Protein AF-A0A5C6XH23-F1 (afdb_monomer)

Radius of gyration: 12.82 Å; Cα contacts (8 Å, |Δi|>4): 57; chains: 1; bounding box: 32×23×33 Å

Structure (mmCIF, N/CA/C/O backbone):
data_AF-A0A5C6XH23-F1
#
_entry.id   AF-A0A5C6XH23-F1
#
loop_
_atom_site.group_PDB
_atom_site.id
_atom_site.type_symbol
_atom_site.label_atom_id
_atom_site.label_alt_id
_atom_site.label_comp_id
_atom_site.label_asym_id
_atom_site.label_entity_id
_atom_site.label_seq_id
_atom_site.pdbx_PDB_ins_code
_atom_site.Cartn_x
_atom_site.Cartn_y
_atom_site.Cartn_z
_atom_site.occupancy
_atom_site.B_iso_or_equiv
_atom_site.auth_seq_id
_atom_site.auth_comp_id
_atom_site.auth_asym_id
_atom_site.auth_atom_id
_atom_site.pdbx_PDB_model_num
ATOM 1 N N . MET A 1 1 ? -16.479 14.860 10.469 1.00 44.50 1 MET A N 1
ATOM 2 C CA . MET A 1 1 ? -16.708 13.612 9.712 1.00 44.50 1 MET A CA 1
ATOM 3 C C . MET A 1 1 ? -15.428 12.808 9.850 1.00 44.50 1 MET A C 1
ATOM 5 O O . MET A 1 1 ? -14.430 13.226 9.281 1.00 44.50 1 MET A O 1
ATOM 9 N N . VAL A 1 2 ? -15.395 11.778 10.698 1.00 51.03 2 VAL A N 1
ATOM 10 C CA . VAL A 1 2 ? -14.182 10.958 10.859 1.00 51.03 2 VAL A CA 1
ATOM 11 C C . VAL A 1 2 ? -14.068 10.111 9.596 1.00 51.03 2 VAL A C 1
ATOM 13 O O . VAL A 1 2 ? -14.856 9.191 9.384 1.00 51.03 2 VAL A O 1
ATOM 16 N N . VAL A 1 3 ? -13.182 10.505 8.684 1.00 59.38 3 VAL A N 1
ATOM 17 C CA . VAL A 1 3 ? -12.869 9.696 7.505 1.00 59.38 3 VAL A CA 1
ATOM 18 C C . VAL A 1 3 ? -12.160 8.456 8.029 1.00 59.38 3 VAL A C 1
ATOM 20 O O . VAL A 1 3 ? -11.134 8.585 8.674 1.00 59.38 3 VAL A O 1
ATOM 23 N N . ASN A 1 4 ? -12.709 7.266 7.790 1.00 78.06 4 ASN A N 1
ATOM 24 C CA . ASN A 1 4 ? -12.049 6.022 8.177 1.00 78.06 4 ASN A CA 1
ATOM 25 C C . ASN A 1 4 ? -10.854 5.800 7.237 1.00 78.06 4 ASN A C 1
ATOM 27 O O . ASN A 1 4 ? -11.029 5.374 6.089 1.00 78.06 4 ASN A O 1
ATOM 31 N N . ILE A 1 5 ? -9.652 6.163 7.686 1.00 80.06 5 ILE A N 1
ATOM 32 C CA . ILE A 1 5 ? -8.460 6.215 6.832 1.00 80.06 5 ILE A CA 1
ATOM 33 C C . ILE A 1 5 ? -8.051 4.810 6.421 1.00 80.06 5 ILE A C 1
ATOM 35 O O . ILE A 1 5 ? -7.701 4.593 5.262 1.00 80.06 5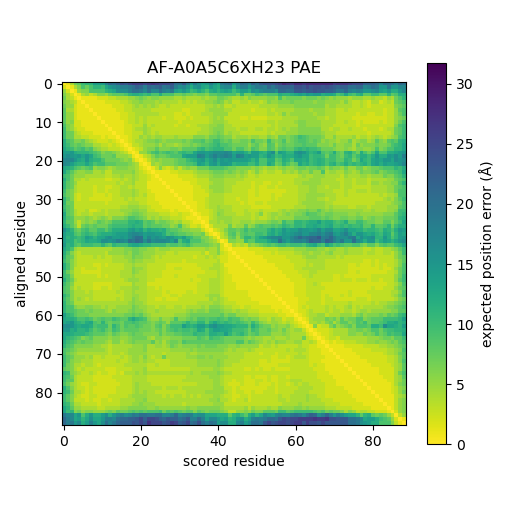 ILE A O 1
ATOM 39 N N . ARG A 1 6 ? -8.212 3.833 7.317 1.00 79.69 6 ARG A N 1
ATOM 40 C CA . ARG A 1 6 ? -8.037 2.414 6.994 1.00 79.69 6 ARG A CA 1
ATOM 41 C C . ARG A 1 6 ? -8.934 1.972 5.836 1.00 79.69 6 ARG A C 1
ATOM 43 O O . ARG A 1 6 ? -8.448 1.357 4.890 1.00 79.69 6 ARG A O 1
ATOM 50 N N . ALA A 1 7 ? -10.226 2.302 5.864 1.00 83.44 7 ALA A N 1
ATOM 51 C CA . ALA A 1 7 ? -11.142 1.965 4.770 1.00 83.44 7 ALA A CA 1
ATOM 52 C C . ALA A 1 7 ? -10.726 2.638 3.451 1.00 83.44 7 ALA A C 1
ATOM 54 O O . ALA A 1 7 ? -10.823 2.029 2.385 1.00 83.44 7 ALA A O 1
ATOM 55 N N . ARG A 1 8 ? -10.212 3.869 3.527 1.00 85.88 8 ARG A N 1
ATOM 56 C CA . ARG A 1 8 ? -9.713 4.623 2.371 1.00 85.88 8 ARG A CA 1
ATOM 57 C C . ARG A 1 8 ? -8.429 4.019 1.794 1.00 85.88 8 ARG A C 1
ATOM 59 O O . ARG A 1 8 ? -8.327 3.885 0.579 1.00 85.88 8 ARG A O 1
ATOM 66 N N . ALA A 1 9 ? -7.507 3.582 2.649 1.00 85.25 9 ALA A N 1
ATOM 67 C CA . ALA A 1 9 ? -6.308 2.850 2.255 1.00 85.25 9 ALA A CA 1
ATOM 68 C C . ALA A 1 9 ? -6.666 1.532 1.554 1.00 85.25 9 ALA A C 1
ATOM 70 O O . ALA A 1 9 ? -6.202 1.274 0.449 1.00 85.25 9 ALA A O 1
ATOM 71 N N . ILE A 1 10 ? -7.568 0.737 2.140 1.00 87.12 10 ILE A N 1
ATOM 72 C CA . ILE A 1 10 ? -8.051 -0.512 1.531 1.00 87.12 10 ILE A CA 1
ATOM 73 C C . ILE A 1 10 ? -8.702 -0.248 0.166 1.00 87.12 10 ILE A C 1
ATOM 75 O O . ILE A 1 10 ? -8.494 -1.024 -0.764 1.00 87.12 10 ILE A O 1
ATOM 79 N N . ALA A 1 11 ? -9.480 0.830 0.030 1.00 86.81 11 ALA A N 1
ATOM 80 C CA . ALA A 1 11 ? -10.106 1.195 -1.238 1.00 86.81 11 ALA A CA 1
ATOM 81 C C . ALA A 1 11 ? -9.065 1.512 -2.323 1.00 86.81 11 ALA A C 1
ATOM 83 O O . ALA A 1 11 ? -9.167 0.957 -3.414 1.00 86.81 11 ALA A O 1
ATOM 84 N N . ILE A 1 12 ? -8.044 2.317 -2.003 1.00 86.69 12 ILE A N 1
ATOM 85 C CA . ILE A 1 12 ? -6.938 2.637 -2.921 1.00 86.69 12 ILE A CA 1
ATOM 86 C C . ILE A 1 12 ? -6.214 1.359 -3.359 1.00 86.69 12 ILE A C 1
ATOM 88 O O . ILE A 1 12 ? -6.064 1.117 -4.550 1.00 86.69 12 ILE A O 1
ATOM 92 N N . LEU A 1 13 ? -5.835 0.492 -2.416 1.00 84.88 13 LEU A N 1
ATOM 93 C CA . LEU A 1 13 ? -5.112 -0.744 -2.737 1.00 84.88 13 LEU A CA 1
ATOM 94 C C . LEU A 1 13 ? -5.941 -1.710 -3.602 1.00 84.88 13 LEU A C 1
ATOM 96 O O . LEU A 1 13 ? -5.400 -2.351 -4.499 1.00 84.88 13 LEU A O 1
ATOM 100 N N . ARG A 1 14 ? -7.257 -1.807 -3.364 1.00 84.44 14 ARG A N 1
ATOM 101 C CA . ARG A 1 14 ? 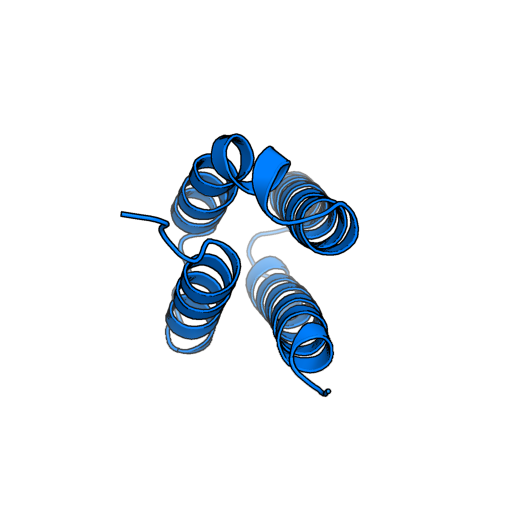-8.168 -2.644 -4.169 1.00 84.44 14 ARG A CA 1
ATOM 102 C C . ARG A 1 14 ? -8.408 -2.105 -5.567 1.00 84.44 14 ARG A C 1
ATOM 104 O O . ARG A 1 14 ? -8.634 -2.889 -6.482 1.00 84.44 14 ARG A O 1
ATOM 111 N N . GLU A 1 15 ? -8.462 -0.787 -5.710 1.00 82.81 15 GLU A N 1
ATOM 112 C CA . GLU A 1 15 ? -8.595 -0.136 -7.010 1.00 82.81 15 GLU A CA 1
ATOM 113 C C . GLU A 1 15 ? -7.388 -0.495 -7.872 1.00 82.81 15 GLU A C 1
ATOM 115 O O . GLU A 1 15 ? -7.545 -1.015 -8.969 1.00 82.81 15 GLU A O 1
ATOM 120 N N . VAL A 1 16 ? -6.198 -0.376 -7.296 1.00 76.56 16 VAL A N 1
ATOM 121 C CA . VAL A 1 16 ? -4.934 -0.686 -7.957 1.00 76.56 16 VAL A CA 1
ATOM 122 C C . VAL A 1 16 ? -4.784 -2.167 -8.304 1.00 76.56 16 VAL A C 1
ATOM 124 O O . VAL A 1 16 ? -4.317 -2.489 -9.387 1.00 76.56 16 VAL A O 1
ATOM 127 N N . GLU A 1 17 ? -5.219 -3.092 -7.441 1.00 73.12 17 GLU A N 1
ATOM 128 C CA . GLU A 1 17 ? -5.169 -4.530 -7.754 1.00 73.12 17 GLU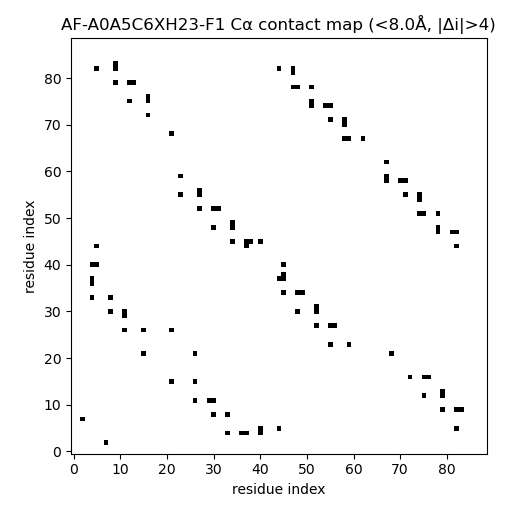 A CA 1
ATOM 129 C C . GLU A 1 17 ? -6.037 -4.913 -8.973 1.00 73.12 17 GLU A C 1
ATOM 131 O O . GLU A 1 17 ? -5.801 -5.944 -9.603 1.00 73.12 17 GLU A O 1
ATOM 136 N N . ARG A 1 18 ? -7.050 -4.103 -9.308 1.00 73.50 18 ARG A N 1
ATOM 137 C CA . ARG A 1 18 ? -7.983 -4.366 -10.415 1.00 73.50 18 ARG A CA 1
ATOM 138 C C . ARG A 1 18 ? -7.517 -3.833 -11.766 1.00 73.50 18 ARG A C 1
ATOM 140 O O . ARG A 1 18 ? -8.087 -4.249 -12.773 1.00 73.50 18 ARG A O 1
ATOM 147 N N . PHE A 1 19 ? -6.551 -2.921 -11.796 1.00 65.94 19 PHE A N 1
ATOM 148 C CA . PHE A 1 19 ? -6.038 -2.350 -13.037 1.00 65.94 19 PHE A CA 1
ATOM 149 C C . PHE A 1 19 ? -4.716 -3.024 -13.414 1.00 65.94 19 PHE A C 1
ATOM 151 O O . PHE A 1 19 ? -3.808 -3.131 -12.597 1.00 65.94 19 PHE A O 1
ATOM 158 N N . ASP A 1 20 ? -4.615 -3.493 -14.660 1.00 63.44 20 ASP A N 1
ATOM 159 C CA . ASP A 1 20 ? -3.376 -4.082 -15.189 1.00 63.44 20 ASP A CA 1
ATOM 160 C C . ASP A 1 20 ? -2.285 -3.026 -15.442 1.00 63.44 20 ASP A C 1
ATOM 162 O O . ASP A 1 20 ? -1.100 -3.358 -15.415 1.00 63.44 20 ASP A O 1
ATOM 166 N N . ASP A 1 21 ? -2.689 -1.766 -15.631 1.00 66.19 21 ASP A N 1
ATOM 167 C CA . ASP A 1 21 ? -1.816 -0.600 -15.775 1.00 66.19 21 ASP A CA 1
ATOM 168 C C . ASP A 1 21 ? -1.919 0.247 -14.504 1.00 66.19 21 ASP A C 1
ATOM 170 O O . ASP A 1 21 ? -2.842 1.044 -14.324 1.00 66.19 21 ASP A O 1
ATOM 174 N N . VAL A 1 22 ? -1.008 -0.001 -13.569 1.00 68.38 22 VAL A N 1
ATOM 175 C CA . VAL A 1 22 ? -0.913 0.767 -12.330 1.00 68.38 22 VAL A CA 1
ATOM 176 C C . VAL A 1 22 ? 0.093 1.883 -12.533 1.00 68.38 22 VAL A C 1
ATOM 178 O O . VAL A 1 22 ? 1.281 1.614 -12.709 1.00 68.38 22 VAL A O 1
ATOM 181 N N . ASP A 1 23 ? -0.369 3.127 -12.436 1.00 79.69 23 ASP A N 1
ATOM 182 C CA . ASP A 1 23 ? 0.529 4.265 -12.284 1.00 79.69 23 ASP A CA 1
ATOM 183 C C . ASP A 1 23 ? 1.101 4.267 -10.855 1.00 79.69 23 ASP A C 1
ATOM 185 O O . ASP A 1 23 ? 0.410 4.532 -9.864 1.00 79.69 23 ASP A O 1
ATOM 189 N N . GLU A 1 24 ? 2.376 3.895 -10.747 1.00 78.62 24 GLU A N 1
ATOM 190 C CA . GLU A 1 24 ? 3.106 3.806 -9.481 1.00 78.62 24 GLU A CA 1
ATOM 191 C C . GLU A 1 24 ? 3.225 5.169 -8.793 1.00 78.62 24 GLU A C 1
ATOM 193 O O . GLU A 1 24 ? 3.176 5.241 -7.563 1.00 78.62 24 GLU A O 1
ATOM 198 N N . GLU A 1 25 ? 3.368 6.244 -9.573 1.00 82.75 25 GLU A N 1
ATOM 199 C CA . GLU A 1 25 ? 3.503 7.605 -9.058 1.00 82.75 25 GLU A CA 1
ATOM 200 C C . GLU A 1 25 ? 2.164 8.099 -8.509 1.00 82.75 25 GLU A C 1
ATOM 202 O O . GLU A 1 25 ? 2.112 8.653 -7.405 1.00 82.75 25 GLU A O 1
ATOM 207 N N . GLU A 1 26 ? 1.063 7.834 -9.223 1.00 86.19 26 GLU A N 1
ATOM 208 C CA . GLU A 1 26 ? -0.283 8.143 -8.732 1.00 86.19 26 GLU A CA 1
ATOM 209 C C . GLU A 1 26 ? -0.574 7.381 -7.433 1.00 86.19 26 GLU A C 1
ATOM 211 O O . GLU A 1 26 ? -1.051 7.958 -6.449 1.00 86.19 26 GLU A O 1
ATOM 216 N N . LEU A 1 27 ? -0.244 6.090 -7.395 1.00 84.69 27 LEU A N 1
ATOM 217 C CA . LEU A 1 27 ? -0.424 5.257 -6.214 1.00 84.69 27 LEU A CA 1
ATOM 218 C C . LEU A 1 27 ? 0.368 5.776 -5.012 1.00 84.69 27 LEU A C 1
ATOM 220 O O . LEU A 1 27 ? -0.195 5.926 -3.923 1.00 84.69 27 LEU A O 1
ATOM 224 N N . LEU A 1 28 ? 1.654 6.071 -5.205 1.00 86.12 28 LEU A N 1
ATOM 225 C CA . LEU A 1 28 ? 2.511 6.646 -4.170 1.00 86.12 28 LEU A CA 1
ATOM 226 C C . LEU A 1 28 ? 1.937 7.964 -3.653 1.00 86.12 28 LEU A C 1
ATOM 228 O O . LEU A 1 28 ? 1.794 8.131 -2.441 1.00 86.12 28 LEU A O 1
ATOM 232 N N . SER A 1 29 ? 1.519 8.857 -4.551 1.00 88.56 29 SER A N 1
ATOM 233 C CA . SER A 1 29 ? 0.914 10.139 -4.184 1.00 88.56 29 SER A CA 1
ATOM 234 C C . SER A 1 29 ? -0.365 9.956 -3.357 1.00 88.56 29 SER A C 1
ATOM 236 O O . SER A 1 29 ? -0.535 10.574 -2.300 1.00 88.56 29 SER A O 1
ATOM 238 N N . ARG A 1 30 ? -1.249 9.041 -3.777 1.00 88.75 30 ARG A N 1
ATOM 239 C CA . ARG A 1 30 ? -2.503 8.732 -3.070 1.00 88.75 30 ARG A CA 1
ATOM 240 C C . ARG A 1 30 ? -2.252 8.135 -1.687 1.00 88.75 30 ARG A C 1
ATOM 242 O O . ARG A 1 30 ? -2.988 8.468 -0.760 1.00 88.75 30 ARG A O 1
ATOM 249 N N . LEU A 1 31 ? -1.236 7.286 -1.527 1.00 87.19 31 LEU A N 1
ATOM 250 C CA . LEU A 1 31 ? -0.856 6.713 -0.230 1.00 87.19 31 LEU A CA 1
ATOM 251 C C . LEU A 1 31 ? -0.203 7.754 0.687 1.00 87.19 31 LEU A C 1
ATOM 253 O O . LEU A 1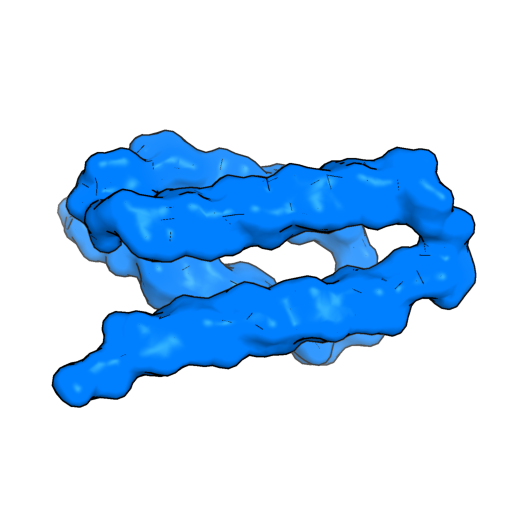 31 ? -0.576 7.848 1.856 1.00 87.19 31 LEU A O 1
ATOM 257 N N . GLN A 1 32 ? 0.707 8.580 0.166 1.00 87.56 32 GLN A N 1
ATOM 258 C CA . GLN A 1 32 ? 1.340 9.671 0.916 1.00 87.56 32 GLN A CA 1
ATOM 259 C C . GLN A 1 32 ? 0.306 10.688 1.423 1.00 87.56 32 GLN A C 1
ATOM 261 O O . GLN A 1 32 ? 0.408 11.158 2.555 1.00 87.56 32 GLN A O 1
ATOM 266 N N . ALA A 1 33 ? -0.749 10.962 0.648 1.00 87.75 33 ALA A N 1
ATOM 267 C CA . ALA A 1 33 ? -1.847 11.836 1.063 1.00 87.75 33 ALA A CA 1
ATOM 268 C C . ALA A 1 33 ? -2.653 11.300 2.264 1.00 87.75 33 ALA A C 1
ATOM 270 O O . ALA A 1 33 ? -3.351 12.070 2.925 1.00 87.75 33 ALA A O 1
ATOM 271 N N . LEU A 1 34 ? -2.570 9.998 2.567 1.00 84.75 34 LEU A N 1
ATOM 272 C CA . LEU A 1 34 ? -3.203 9.418 3.753 1.00 84.75 34 LEU A CA 1
ATOM 273 C C . LEU A 1 34 ? -2.361 9.610 5.018 1.00 84.75 34 LEU A C 1
ATOM 275 O O . LEU A 1 34 ? -2.936 9.667 6.103 1.00 84.75 34 LEU A O 1
ATOM 279 N N . VAL A 1 35 ? -1.033 9.748 4.894 1.00 81.88 35 VAL A N 1
ATOM 280 C CA . VAL A 1 35 ? -0.088 9.803 6.026 1.00 81.88 35 VAL A CA 1
ATOM 281 C C . VAL A 1 35 ? -0.457 10.850 7.083 1.00 81.88 35 VAL A C 1
ATOM 283 O O . VAL A 1 35 ? -0.476 10.485 8.258 1.00 81.88 35 VAL A O 1
ATOM 286 N N . PRO A 1 36 ? -0.821 12.101 6.732 1.00 80.50 36 PRO A N 1
ATOM 287 C CA . PRO A 1 36 ? -1.181 13.114 7.726 1.00 80.50 36 PRO A CA 1
ATOM 288 C C . PRO A 1 36 ? -2.411 12.760 8.569 1.00 80.50 36 PRO A C 1
ATOM 290 O O . PRO A 1 36 ? -2.577 13.297 9.658 1.00 80.50 36 PRO A O 1
ATOM 293 N N . GLY A 1 37 ? -3.289 11.885 8.072 1.00 73.75 37 GLY A N 1
ATOM 294 C CA . GLY A 1 37 ? -4.441 11.421 8.838 1.00 73.75 37 GLY A CA 1
ATOM 295 C C . GLY A 1 37 ? -4.128 10.208 9.722 1.00 73.75 37 GLY A C 1
ATOM 296 O O . GLY A 1 37 ? -4.811 9.984 10.716 1.00 73.75 37 GLY A O 1
ATOM 297 N N . LEU A 1 38 ? -3.114 9.407 9.379 1.00 72.56 38 LEU A N 1
ATOM 298 C CA . LEU A 1 38 ? -2.835 8.132 10.054 1.00 72.56 38 LEU A CA 1
ATOM 299 C C . LEU A 1 38 ? -2.443 8.289 11.523 1.00 72.56 38 LEU A C 1
ATOM 301 O O . LEU A 1 38 ? -2.708 7.392 12.320 1.00 72.56 38 LEU A O 1
ATOM 305 N N . SER A 1 39 ? -1.890 9.445 11.890 1.00 65.06 39 SER A N 1
ATOM 306 C CA . SER A 1 39 ? -1.525 9.792 13.266 1.00 65.06 39 SER A CA 1
ATOM 307 C C . SER A 1 39 ? -2.671 9.659 14.277 1.00 65.06 39 SER A C 1
ATOM 309 O O . SER A 1 39 ? -2.397 9.526 15.467 1.00 65.06 39 SER A O 1
ATOM 311 N N . GLU A 1 40 ? -3.931 9.664 13.831 1.00 66.62 40 GLU A N 1
ATOM 312 C CA . GLU A 1 40 ? -5.109 9.527 14.698 1.00 66.62 40 GLU A CA 1
ATOM 313 C C . GLU A 1 40 ? -5.640 8.079 14.805 1.00 66.62 40 GLU A C 1
ATOM 315 O O . GLU A 1 40 ? -6.354 7.769 15.756 1.00 66.62 40 GLU A O 1
ATOM 320 N N . ASP A 1 41 ? -5.283 7.179 13.877 1.00 63.81 41 ASP A N 1
ATOM 321 C CA . ASP A 1 41 ? -5.925 5.857 13.686 1.00 63.81 41 ASP A CA 1
ATOM 322 C C . ASP A 1 41 ? -5.117 4.666 14.276 1.00 63.81 41 ASP A C 1
ATOM 324 O O . ASP A 1 41 ? -5.466 3.499 14.087 1.00 63.81 41 ASP A O 1
ATOM 328 N N . GLY A 1 42 ? -4.044 4.941 15.027 1.00 65.62 42 GLY A N 1
ATOM 329 C CA . GLY A 1 42 ? -3.222 3.933 15.713 1.00 65.62 42 GLY A CA 1
ATOM 330 C C . GLY A 1 42 ? -1.894 3.593 15.016 1.00 65.62 42 GLY A C 1
ATOM 331 O O . GLY A 1 42 ? -1.721 3.741 13.803 1.00 65.62 42 GLY A O 1
ATOM 332 N N . GLY A 1 43 ? -0.918 3.141 15.815 1.00 77.88 43 GLY A N 1
ATOM 333 C CA . GLY A 1 43 ? 0.474 2.949 15.381 1.00 77.88 43 GLY A CA 1
ATOM 334 C C . GLY A 1 43 ? 0.661 1.870 14.312 1.00 77.88 43 GLY A C 1
ATOM 335 O O . GLY A 1 43 ? 1.389 2.084 13.350 1.00 77.88 43 GLY A O 1
ATOM 336 N N . GLU A 1 44 ? -0.053 0.751 14.419 1.00 83.31 44 GLU A N 1
ATOM 337 C CA . GLU A 1 44 ? 0.128 -0.404 13.525 1.00 83.31 44 GLU A CA 1
ATOM 338 C C . GLU A 1 44 ? -0.354 -0.129 12.084 1.00 83.31 44 GLU A C 1
ATOM 340 O O . GLU A 1 44 ? 0.256 -0.582 11.110 1.00 83.31 44 GLU A O 1
ATOM 345 N N . LEU A 1 45 ? -1.413 0.678 11.923 1.00 83.19 45 LEU A N 1
ATOM 346 C CA . LEU A 1 45 ? -1.900 1.108 10.606 1.00 83.19 45 LEU A CA 1
ATOM 347 C C . LEU A 1 45 ? -0.885 2.045 9.948 1.00 83.19 45 LEU A C 1
ATOM 349 O O . LEU A 1 45 ? -0.552 1.894 8.769 1.00 83.19 45 LEU A O 1
ATOM 353 N N . THR A 1 46 ? -0.402 3.004 10.738 1.00 85.75 46 THR A N 1
ATOM 354 C CA . THR A 1 46 ? 0.607 3.978 10.325 1.00 85.75 46 THR A CA 1
ATOM 355 C C . THR A 1 46 ? 1.878 3.273 9.864 1.00 85.75 46 THR A C 1
ATOM 357 O O . THR A 1 46 ? 2.354 3.534 8.762 1.00 85.75 46 THR A O 1
ATOM 360 N N . GLU A 1 47 ? 2.374 2.321 10.653 1.00 87.56 47 GLU A N 1
ATOM 361 C CA . GLU A 1 47 ? 3.578 1.547 10.349 1.00 87.56 47 GLU A CA 1
ATOM 362 C C . GLU A 1 47 ? 3.414 0.703 9.080 1.00 87.56 47 GLU A C 1
ATOM 364 O O . GLU A 1 47 ? 4.301 0.686 8.223 1.00 87.56 47 GLU A O 1
ATOM 369 N N . THR A 1 48 ? 2.261 0.049 8.910 1.00 87.88 48 THR A N 1
ATOM 370 C CA . THR A 1 48 ? 1.978 -0.770 7.722 1.00 87.88 48 THR A CA 1
ATOM 371 C C . THR A 1 48 ? 1.996 0.071 6.447 1.00 87.88 48 THR A C 1
ATOM 373 O O . THR A 1 48 ? 2.612 -0.323 5.454 1.00 87.88 48 THR A O 1
ATOM 376 N N . LEU A 1 49 ? 1.354 1.242 6.465 1.00 87.81 49 LEU A N 1
ATOM 377 C CA . LEU A 1 49 ? 1.286 2.118 5.296 1.00 87.81 49 LEU A CA 1
ATOM 378 C C . LEU A 1 49 ? 2.610 2.823 5.013 1.00 87.81 49 LEU A C 1
ATOM 380 O O . LEU A 1 49 ? 3.008 2.895 3.854 1.00 87.81 49 LEU A O 1
ATOM 384 N N . GLN A 1 50 ? 3.329 3.277 6.040 1.00 89.62 50 GLN A N 1
ATOM 385 C CA . GLN A 1 50 ? 4.670 3.839 5.865 1.00 89.62 50 GLN A CA 1
ATOM 386 C C . GLN A 1 50 ? 5.642 2.798 5.307 1.00 89.62 50 GLN A C 1
ATOM 388 O O . GLN A 1 50 ? 6.395 3.097 4.387 1.00 89.62 50 GLN A O 1
ATOM 393 N N . THR A 1 51 ? 5.581 1.556 5.796 1.00 91.38 51 THR A N 1
ATOM 394 C CA . THR A 1 51 ? 6.399 0.458 5.263 1.00 91.38 51 THR A CA 1
ATOM 395 C C . THR A 1 51 ? 6.099 0.210 3.788 1.00 91.38 51 THR A C 1
ATOM 397 O O . THR A 1 51 ? 7.029 0.048 2.999 1.00 91.38 51 THR A O 1
ATOM 400 N N . LEU A 1 52 ? 4.818 0.197 3.405 1.00 90.06 52 LEU A N 1
ATOM 401 C CA . LEU A 1 52 ? 4.421 0.042 2.008 1.00 90.06 52 LEU A CA 1
ATOM 402 C C . LEU A 1 52 ? 4.968 1.185 1.144 1.00 90.06 52 LEU A C 1
ATOM 404 O O . LEU A 1 52 ? 5.579 0.910 0.118 1.00 90.06 52 LEU A O 1
ATOM 408 N N . ILE A 1 53 ? 4.789 2.441 1.565 1.00 90.69 53 ILE A N 1
ATOM 409 C CA . ILE A 1 53 ? 5.278 3.620 0.831 1.00 90.69 53 ILE A CA 1
ATOM 410 C C . ILE A 1 53 ? 6.789 3.513 0.607 1.00 90.69 53 ILE A C 1
ATOM 412 O O . ILE A 1 53 ? 7.230 3.554 -0.538 1.00 90.69 53 ILE A O 1
ATOM 416 N N . THR A 1 54 ? 7.567 3.259 1.662 1.00 91.06 54 THR A N 1
ATOM 417 C CA . THR A 1 54 ? 9.027 3.115 1.560 1.00 91.06 54 THR A CA 1
ATOM 418 C C . THR A 1 54 ? 9.430 2.005 0.588 1.00 91.06 54 THR A C 1
ATOM 420 O O . THR A 1 54 ? 10.365 2.169 -0.193 1.00 91.06 54 THR A O 1
ATOM 423 N N . ARG A 1 55 ? 8.736 0.859 0.602 1.00 89.94 55 ARG A N 1
ATOM 424 C CA . ARG A 1 55 ? 9.035 -0.250 -0.318 1.00 89.94 55 ARG A CA 1
ATOM 425 C C . ARG A 1 55 ? 8.704 0.090 -1.765 1.00 89.94 55 ARG A C 1
ATOM 427 O O . ARG A 1 55 ? 9.504 -0.220 -2.642 1.00 89.94 55 ARG A O 1
ATOM 434 N N . LEU A 1 56 ? 7.565 0.735 -2.007 1.00 87.62 56 LEU A N 1
ATOM 435 C CA . LEU A 1 56 ? 7.171 1.184 -3.341 1.00 87.62 56 LEU A CA 1
ATOM 436 C C . LEU A 1 56 ? 8.161 2.223 -3.886 1.00 87.62 56 LEU A C 1
ATOM 438 O O . LEU A 1 56 ? 8.597 2.098 -5.027 1.00 87.62 56 LEU A O 1
ATOM 442 N N . GLU A 1 57 ? 8.595 3.176 -3.057 1.00 89.00 57 GLU A N 1
ATOM 443 C CA . GLU A 1 57 ? 9.648 4.137 -3.408 1.00 89.00 57 GLU A CA 1
ATOM 444 C C . GLU A 1 57 ? 10.955 3.413 -3.753 1.00 89.00 57 GLU A C 1
ATOM 446 O O . GLU A 1 57 ? 11.518 3.618 -4.828 1.00 89.00 57 GLU A O 1
ATOM 451 N N . MET A 1 58 ? 11.420 2.502 -2.892 1.00 88.75 58 MET A N 1
ATOM 452 C CA . MET A 1 58 ? 12.629 1.717 -3.155 1.00 88.75 58 MET A CA 1
ATOM 453 C C . MET A 1 58 ? 12.532 0.927 -4.460 1.00 88.75 58 MET A C 1
ATOM 455 O O . MET A 1 58 ? 13.477 0.925 -5.242 1.00 88.75 58 MET A O 1
ATOM 459 N N . MET A 1 59 ? 11.400 0.280 -4.724 1.00 87.31 59 MET A N 1
ATOM 460 C CA . MET A 1 59 ? 11.188 -0.474 -5.955 1.00 87.31 59 MET A CA 1
ATOM 461 C C . MET A 1 59 ? 11.194 0.415 -7.193 1.00 87.31 59 MET A C 1
ATOM 463 O O . MET A 1 59 ? 11.783 0.030 -8.202 1.00 87.31 59 MET A O 1
ATOM 467 N N . HIS A 1 60 ? 10.593 1.601 -7.111 1.00 83.69 60 HIS A N 1
ATOM 468 C CA . HIS A 1 60 ? 10.614 2.571 -8.196 1.00 83.69 60 HIS A CA 1
ATOM 469 C C . HIS A 1 60 ? 12.055 2.975 -8.558 1.00 83.69 60 HIS A C 1
ATOM 471 O O . HIS A 1 60 ? 12.405 3.048 -9.738 1.00 83.69 60 HIS A O 1
ATOM 477 N N . PHE A 1 61 ? 12.923 3.140 -7.552 1.00 82.31 61 PHE A N 1
ATOM 478 C CA . PHE A 1 61 ? 14.342 3.455 -7.749 1.00 82.31 61 PHE A CA 1
ATOM 479 C C . PHE A 1 61 ? 15.216 2.252 -8.145 1.00 82.31 61 PHE A C 1
ATOM 481 O O . PHE A 1 61 ? 16.199 2.433 -8.862 1.00 82.31 61 PHE A O 1
ATOM 488 N N . GLN A 1 62 ? 14.914 1.042 -7.664 1.00 83.88 62 GLN A N 1
ATOM 489 C CA . GLN A 1 62 ? 15.819 -0.115 -7.754 1.00 83.88 62 GLN A CA 1
ATOM 490 C C . GLN A 1 62 ? 15.449 -1.127 -8.844 1.00 83.88 62 GLN A C 1
ATOM 492 O O . GLN A 1 62 ? 16.330 -1.838 -9.328 1.00 83.88 62 GLN A O 1
ATOM 497 N N . LEU A 1 63 ? 14.176 -1.223 -9.239 1.00 81.06 63 LEU A N 1
ATOM 498 C CA . LEU A 1 63 ? 13.719 -2.218 -10.209 1.00 81.06 63 LEU A CA 1
ATOM 499 C C . LEU A 1 63 ? 13.604 -1.638 -11.621 1.00 81.06 63 LEU A C 1
ATOM 501 O O . LEU A 1 63 ? 13.109 -0.530 -11.855 1.00 81.06 63 LEU A O 1
ATOM 505 N N . CYS A 1 64 ? 13.995 -2.445 -12.607 1.00 80.50 64 CYS A N 1
ATOM 506 C CA . CYS A 1 64 ? 13.702 -2.158 -14.007 1.00 80.50 64 CYS A CA 1
ATOM 507 C C . CYS A 1 64 ? 12.190 -2.252 -14.268 1.00 80.50 64 CYS A C 1
ATOM 509 O O . CYS A 1 64 ? 11.503 -3.071 -13.657 1.00 80.50 64 CYS A O 1
ATOM 511 N N . ALA A 1 65 ? 11.686 -1.480 -15.237 1.00 76.12 65 ALA A N 1
ATOM 512 C CA . ALA A 1 65 ? 10.255 -1.391 -15.560 1.00 76.12 65 ALA A CA 1
ATOM 513 C C . ALA A 1 65 ? 9.570 -2.750 -15.821 1.00 76.12 65 ALA A C 1
ATOM 515 O O . ALA A 1 65 ? 8.388 -2.896 -15.553 1.00 76.12 65 ALA A O 1
ATOM 516 N N . ALA A 1 66 ? 10.307 -3.767 -16.286 1.00 78.56 66 ALA A N 1
ATOM 517 C CA . ALA A 1 66 ? 9.765 -5.110 -16.512 1.00 78.56 66 ALA A CA 1
ATOM 518 C C . ALA A 1 66 ? 9.515 -5.921 -15.221 1.00 78.56 66 ALA A C 1
ATOM 520 O O . ALA A 1 66 ? 8.677 -6.815 -15.223 1.00 78.56 66 ALA A O 1
ATOM 521 N N . GLN A 1 67 ? 10.237 -5.638 -14.129 1.00 79.19 67 GLN A N 1
ATOM 522 C CA . GLN A 1 67 ? 10.125 -6.369 -12.853 1.00 79.19 67 GLN A CA 1
ATOM 523 C C . GLN A 1 67 ? 9.179 -5.682 -11.863 1.00 79.19 67 GLN A C 1
ATOM 525 O O . GLN A 1 67 ? 8.651 -6.323 -10.954 1.00 79.19 67 GLN A O 1
ATOM 530 N N . ARG A 1 68 ? 8.960 -4.375 -12.038 1.00 80.50 68 ARG A N 1
ATOM 531 C CA . ARG A 1 68 ? 8.131 -3.579 -11.135 1.00 80.50 68 ARG A CA 1
ATOM 532 C C . ARG A 1 68 ? 6.678 -4.049 -11.026 1.00 80.50 68 ARG A C 1
ATOM 534 O O . ARG A 1 68 ? 6.233 -4.179 -9.892 1.00 80.50 68 ARG A O 1
ATOM 541 N N . PRO A 1 69 ? 5.948 -4.385 -12.109 1.00 79.69 69 PRO A N 1
ATOM 542 C CA . PRO A 1 69 ? 4.519 -4.680 -12.001 1.00 79.69 69 PRO A CA 1
ATOM 543 C C . PRO A 1 69 ? 4.227 -5.884 -11.103 1.00 79.69 69 PRO A C 1
ATOM 545 O O . PRO A 1 69 ? 3.285 -5.875 -10.314 1.00 79.69 69 PRO A O 1
ATOM 548 N N . GLU A 1 70 ? 5.046 -6.933 -11.200 1.00 82.56 70 GLU A N 1
ATOM 549 C CA . GLU A 1 70 ? 4.852 -8.155 -10.421 1.00 82.56 70 GLU A CA 1
ATOM 550 C C . GLU A 1 70 ? 5.226 -7.958 -8.949 1.00 82.56 70 GLU A C 1
ATOM 552 O O . GLU A 1 70 ? 4.452 -8.330 -8.062 1.00 82.56 70 GLU A O 1
ATOM 557 N N . ALA A 1 71 ? 6.357 -7.298 -8.686 1.00 85.50 71 ALA A N 1
ATOM 558 C CA . ALA A 1 71 ? 6.760 -6.929 -7.334 1.00 85.50 71 ALA A CA 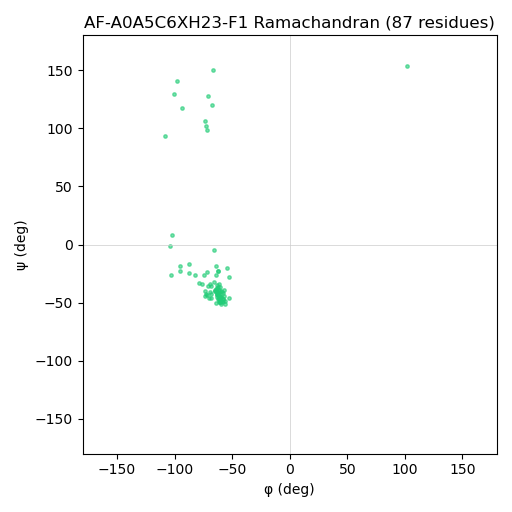1
ATOM 559 C C . ALA A 1 71 ? 5.733 -5.986 -6.679 1.00 85.50 71 ALA A C 1
ATOM 561 O O . ALA A 1 71 ? 5.397 -6.148 -5.507 1.00 85.50 71 ALA A O 1
ATOM 562 N N . LEU A 1 72 ? 5.169 -5.050 -7.448 1.00 84.31 72 LEU A N 1
ATOM 563 C CA . LEU A 1 72 ? 4.228 -4.050 -6.946 1.00 84.31 72 LEU A CA 1
ATOM 564 C C . LEU A 1 72 ? 2.909 -4.712 -6.576 1.00 84.31 72 LEU A C 1
ATOM 566 O O . LEU A 1 72 ? 2.426 -4.545 -5.459 1.00 84.31 72 LEU A O 1
ATOM 570 N N . ARG A 1 73 ? 2.389 -5.589 -7.440 1.00 83.25 73 ARG A N 1
ATOM 571 C CA . ARG A 1 73 ? 1.228 -6.425 -7.104 1.00 83.25 73 ARG A CA 1
ATOM 572 C C . ARG A 1 73 ? 1.462 -7.273 -5.854 1.00 83.25 73 ARG A C 1
ATOM 574 O O . ARG A 1 73 ? 0.540 -7.434 -5.054 1.00 83.25 73 ARG A O 1
ATOM 581 N N . HIS A 1 74 ? 2.663 -7.823 -5.676 1.00 87.88 74 HIS A N 1
ATOM 582 C CA . HIS A 1 74 ? 2.988 -8.621 -4.496 1.00 87.88 74 HIS A CA 1
ATOM 583 C C . HIS A 1 74 ? 2.926 -7.794 -3.205 1.00 87.88 74 HIS A C 1
ATOM 585 O O . HIS A 1 74 ? 2.228 -8.183 -2.266 1.00 87.88 74 HIS A O 1
ATOM 591 N N . GLU A 1 75 ? 3.588 -6.637 -3.174 1.00 88.81 75 GLU A N 1
ATOM 592 C CA . GLU A 1 75 ? 3.599 -5.746 -2.007 1.00 88.81 75 GLU A CA 1
ATOM 593 C C . GLU A 1 75 ? 2.199 -5.218 -1.674 1.00 88.81 75 GLU A C 1
ATOM 595 O O .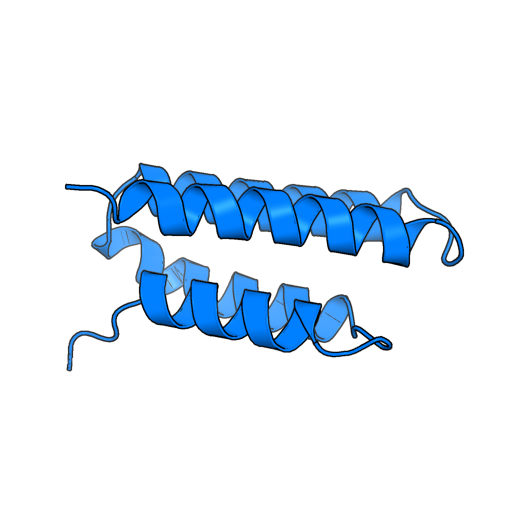 GLU A 1 75 ? 1.781 -5.237 -0.513 1.00 88.81 75 GLU A O 1
ATOM 600 N N . LEU A 1 76 ? 1.422 -4.832 -2.690 1.00 86.50 76 LEU A N 1
ATOM 601 C CA . LEU A 1 76 ? 0.053 -4.357 -2.491 1.00 86.50 76 LEU A CA 1
ATOM 602 C C . LEU A 1 76 ? -0.856 -5.439 -1.912 1.00 86.50 76 LEU A C 1
ATOM 604 O O . LEU A 1 76 ? -1.626 -5.155 -0.994 1.00 86.50 76 LEU A O 1
ATOM 608 N N . ARG A 1 77 ? -0.739 -6.687 -2.382 1.00 87.44 77 ARG A N 1
ATOM 609 C CA . ARG A 1 77 ? -1.489 -7.819 -1.819 1.00 87.44 77 ARG A CA 1
ATOM 610 C C . ARG A 1 77 ? -1.115 -8.092 -0.371 1.00 87.44 77 ARG A C 1
ATOM 612 O O . ARG A 1 77 ? -2.006 -8.311 0.448 1.00 87.44 77 ARG A O 1
ATOM 619 N N . GLN A 1 78 ? 0.177 -8.066 -0.041 1.00 89.62 78 GLN A N 1
ATOM 620 C CA . GLN A 1 78 ? 0.622 -8.250 1.340 1.00 89.62 78 GLN A CA 1
ATOM 621 C C . GLN A 1 78 ? 0.079 -7.149 2.257 1.00 89.62 78 GLN A C 1
ATOM 623 O O . GLN A 1 78 ? -0.453 -7.449 3.329 1.00 89.62 78 GLN A O 1
ATOM 628 N N . ALA A 1 79 ? 0.170 -5.886 1.834 1.00 88.56 79 ALA A N 1
ATOM 629 C CA . ALA A 1 79 ? -0.348 -4.757 2.598 1.00 88.56 79 ALA A CA 1
ATOM 630 C C . ALA A 1 79 ? -1.870 -4.840 2.766 1.00 88.56 79 ALA A C 1
ATOM 632 O O . ALA A 1 79 ? -2.378 -4.694 3.876 1.00 88.56 79 ALA A O 1
ATOM 633 N N . LEU A 1 80 ? -2.599 -5.156 1.693 1.00 88.00 80 LEU A N 1
ATOM 634 C CA . LEU A 1 80 ? -4.046 -5.342 1.731 1.00 88.00 80 LEU A CA 1
ATOM 635 C C . LEU A 1 80 ? -4.447 -6.439 2.728 1.00 88.00 80 LEU A C 1
ATOM 637 O O . LEU A 1 80 ? -5.356 -6.231 3.532 1.00 88.00 80 LEU A O 1
ATOM 641 N N . ALA A 1 81 ? -3.766 -7.586 2.691 1.00 87.38 81 ALA A N 1
ATOM 642 C CA . ALA A 1 81 ? -4.032 -8.701 3.592 1.00 87.38 81 ALA A CA 1
ATOM 643 C C . ALA A 1 81 ? -3.796 -8.314 5.059 1.00 87.38 81 ALA A C 1
ATOM 645 O O . ALA A 1 81 ? -4.632 -8.621 5.907 1.00 87.38 81 ALA A O 1
ATOM 646 N N . ARG A 1 82 ? -2.712 -7.584 5.361 1.00 87.31 82 ARG A N 1
ATOM 647 C CA . ARG A 1 82 ? -2.443 -7.071 6.717 1.00 87.31 82 ARG A CA 1
ATOM 648 C C . ARG A 1 82 ? -3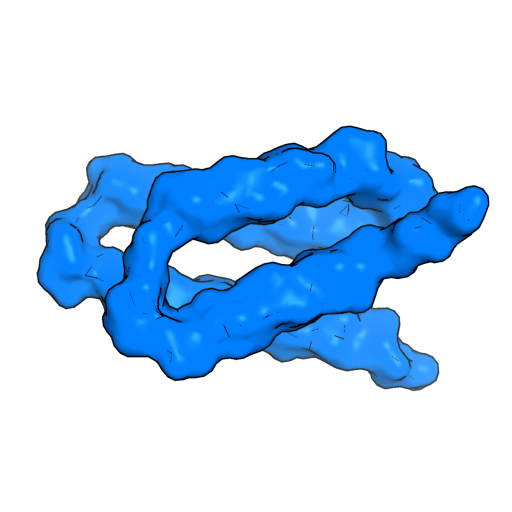.539 -6.121 7.188 1.00 87.31 82 ARG A C 1
ATOM 650 O O . ARG A 1 82 ? -4.110 -6.333 8.250 1.00 87.31 82 ARG A O 1
ATOM 657 N N . LEU A 1 83 ? -3.901 -5.137 6.367 1.00 84.69 83 LEU A N 1
ATOM 658 C CA . LEU A 1 83 ? -4.943 -4.162 6.702 1.00 84.69 83 LEU A CA 1
ATOM 659 C C . LEU A 1 83 ? -6.317 -4.808 6.929 1.00 84.69 83 LEU A C 1
ATOM 661 O O . LEU A 1 83 ? -7.088 -4.336 7.762 1.00 84.69 83 LEU A O 1
ATOM 665 N N . GLN A 1 84 ? -6.624 -5.884 6.202 1.00 85.31 84 GLN A N 1
ATOM 666 C CA . GLN A 1 84 ? -7.840 -6.677 6.402 1.00 85.31 84 GLN A CA 1
ATOM 667 C C . GLN A 1 84 ? -7.751 -7.587 7.635 1.00 85.31 84 GLN A C 1
ATOM 669 O O . GLN A 1 84 ? -8.752 -7.790 8.321 1.00 85.31 84 GLN A O 1
ATOM 674 N N . ALA A 1 85 ? -6.574 -8.115 7.968 1.00 84.19 85 ALA A N 1
ATOM 675 C CA . ALA A 1 85 ? -6.382 -8.907 9.182 1.00 84.19 85 ALA A CA 1
ATOM 676 C C . ALA A 1 85 ? -6.571 -8.064 10.454 1.00 84.19 85 ALA A C 1
ATOM 678 O O . ALA A 1 85 ? -7.136 -8.550 11.427 1.00 84.19 85 ALA A O 1
ATOM 679 N N . MET A 1 86 ? -6.230 -6.772 10.409 1.00 78.38 86 MET A N 1
ATOM 680 C CA . MET A 1 86 ? -6.512 -5.801 11.480 1.00 78.38 86 MET A CA 1
ATOM 681 C C . MET A 1 86 ? -8.017 -5.521 11.689 1.00 78.38 86 MET A C 1
ATOM 683 O O . MET A 1 86 ? -8.389 -4.743 12.569 1.00 78.38 86 MET A O 1
ATOM 687 N N . THR A 1 87 ? -8.894 -6.091 10.849 1.00 59.12 87 THR A N 1
ATOM 688 C CA . THR A 1 87 ? -10.359 -6.066 11.011 1.00 59.12 87 THR A CA 1
ATOM 689 C C . THR A 1 87 ? -10.957 -7.381 1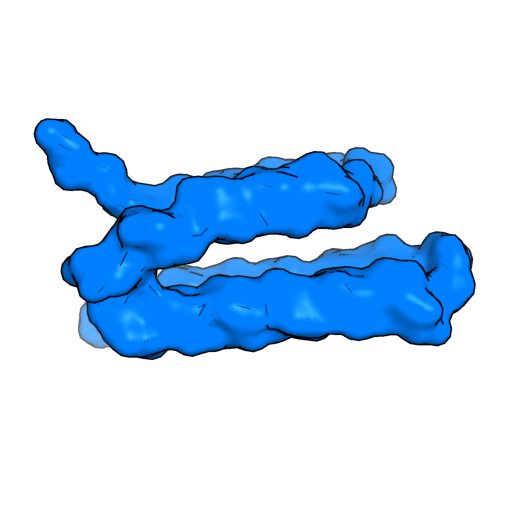1.516 1.00 59.12 87 THR A C 1
ATOM 691 O O . THR A 1 87 ? -12.170 -7.422 11.726 1.00 59.12 87 THR A O 1
ATOM 694 N N . SER A 1 88 ? -10.154 -8.427 11.750 1.00 37.78 88 SER A N 1
ATOM 695 C CA . SER A 1 88 ? -10.634 -9.565 12.540 1.00 37.78 88 SER A CA 1
ATOM 696 C C . SER A 1 88 ? -10.756 -9.135 14.011 1.00 37.78 88 SER A C 1
ATOM 698 O O . SER A 1 88 ? -9.798 -8.561 14.528 1.00 37.78 88 SER A O 1
ATOM 700 N N . PRO A 1 89 ? -11.921 -9.343 14.650 1.00 45.50 89 PRO A N 1
ATOM 701 C CA . PRO A 1 89 ? -12.148 -9.016 16.058 1.00 45.50 89 PRO A CA 1
ATOM 702 C C . PRO A 1 89 ? -11.258 -9.815 17.015 1.00 45.50 89 PRO A C 1
ATOM 704 O O . PRO A 1 89 ? -10.835 -10.936 16.644 1.00 45.50 89 PRO A O 1
#

Mean predicted aligned error: 5.93 Å

Secondary structure (DSSP, 8-state):
----HHHHHHHHHHHHHH-SS--HHHHHHHHHTTHHHHTTS-HHHHHHHHHHHHHHHHHHHHS-TTTHHHHHHHHHHHHHHHHHHTT--

Sequence (89 aa):
MVVNIRARAIAILREVERFDDVDEEELLSRLQALVPGLSEDGGELTETLQTLITRLEMMHFQLCAAQRPEALRHELRQALARLQAMTSP

Organism: NCBI:txid2600176

pLDDT: mean 80.18, std 10.84, range [37.78, 91.38]

Solvent-accessible surface area (backbone atoms only — not comparable to full-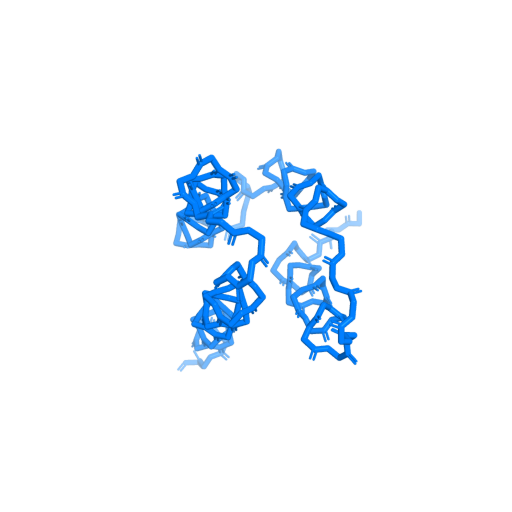atom values): 5323 Å² total; per-residue (Å²): 132,88,73,59,58,67,62,51,51,50,48,54,51,54,55,48,74,71,42,95,78,65,60,64,65,60,50,50,52,58,54,58,68,44,51,86,60,29,84,77,73,44,70,71,60,38,51,52,51,51,52,48,50,54,50,51,52,49,42,68,75,73,45,56,82,88,55,37,64,62,54,49,54,50,53,47,50,53,50,48,50,52,63,53,55,74,67,59,130

Foldseek 3Di:
DLDPLLVVLLVLLVVQLPDLDHDLVVSLVSLVVSQVVVVVVDDVLNVLSVVLSVVSVCCVVPPDPVPNSVVNSVSSVVSSVVSVVVPDD

Nearest PDB structures (foldseek):
  1wn0-assembly1_A  TM=5.406E-01  e=4.960E-01  Zea mays
  1wn0-assembly2_B  TM=5.468E-01  e=6.993E-01  Zea mays
  1suy-assembly1_A  TM=3.713E-01  e=3.097E+00  Thermosynechococcus vestitus BP-1